Protein AF-A0A243WG04-F1 (afdb_monomer_lite)

Radius of gyration: 14.48 Å; chains: 1; bounding box: 40×23×37 Å

Structure (mmCIF, N/CA/C/O backbone):
data_AF-A0A243WG04-F1
#
_entry.id   AF-A0A243WG04-F1
#
loop_
_atom_site.group_PDB
_atom_site.id
_atom_site.type_symbol
_atom_site.label_atom_id
_atom_site.label_alt_id
_atom_site.label_comp_id
_atom_site.label_asym_id
_atom_site.label_entity_id
_atom_site.label_seq_id
_atom_site.pdbx_PDB_ins_code
_atom_site.Cartn_x
_atom_site.Cartn_y
_atom_site.Cartn_z
_atom_site.occupancy
_atom_site.B_iso_or_equiv
_atom_site.auth_seq_id
_atom_site.auth_comp_id
_atom_site.auth_asym_id
_atom_site.auth_atom_id
_atom_site.pdbx_PDB_model_num
ATOM 1 N N . MET A 1 1 ? -20.553 -1.324 9.342 1.00 57.78 1 MET A N 1
ATOM 2 C CA . MET A 1 1 ? -19.642 -1.638 8.222 1.00 57.78 1 MET A CA 1
ATOM 3 C C . MET A 1 1 ? -18.223 -1.466 8.722 1.00 57.78 1 MET A C 1
ATOM 5 O O . MET A 1 1 ? -17.947 -0.438 9.335 1.00 57.78 1 MET A O 1
ATOM 9 N N . ALA A 1 2 ? -17.372 -2.476 8.549 1.00 73.12 2 ALA A N 1
ATOM 10 C CA . ALA A 1 2 ? -15.955 -2.339 8.860 1.00 73.12 2 ALA A CA 1
ATOM 11 C C . ALA A 1 2 ? -15.312 -1.375 7.843 1.00 73.12 2 ALA A C 1
ATOM 13 O O . ALA A 1 2 ? -15.672 -1.426 6.664 1.00 73.12 2 ALA A O 1
ATOM 14 N N . PRO A 1 3 ? -14.440 -0.450 8.277 1.00 87.75 3 PRO A N 1
ATOM 15 C CA . PRO A 1 3 ? -13.674 0.372 7.351 1.00 87.75 3 PRO A CA 1
ATOM 16 C C . PRO A 1 3 ? -12.708 -0.495 6.533 1.00 87.75 3 PRO A C 1
ATOM 18 O O . PRO A 1 3 ? -12.213 -1.520 7.008 1.00 87.75 3 PRO A O 1
ATOM 21 N N . GLY A 1 4 ? -12.445 -0.087 5.296 1.00 89.06 4 GLY A N 1
ATOM 22 C CA . GLY A 1 4 ? -11.631 -0.875 4.376 1.00 89.06 4 GLY A CA 1
ATOM 23 C C . GLY A 1 4 ? -11.007 -0.057 3.263 1.00 89.06 4 GLY A C 1
ATOM 24 O O . GLY A 1 4 ? -11.294 1.129 3.103 1.00 89.06 4 GLY A O 1
ATOM 25 N N . VAL A 1 5 ? -10.144 -0.709 2.493 1.00 90.69 5 VAL A N 1
ATOM 26 C CA . VAL A 1 5 ? -9.512 -0.157 1.297 1.00 90.69 5 VAL A CA 1
ATOM 27 C C . VAL A 1 5 ? -9.702 -1.142 0.159 1.00 90.69 5 VAL A C 1
ATOM 29 O O . VAL A 1 5 ? -9.440 -2.337 0.313 1.00 90.69 5 VAL A O 1
ATOM 32 N N . VAL A 1 6 ? -10.145 -0.628 -0.982 1.00 92.50 6 VAL A N 1
ATOM 33 C CA . VAL A 1 6 ? -10.260 -1.384 -2.226 1.00 92.50 6 VAL A CA 1
ATOM 34 C C . VAL A 1 6 ? -9.583 -0.633 -3.362 1.00 92.50 6 VAL A C 1
ATOM 36 O O . VAL A 1 6 ? -9.566 0.596 -3.378 1.00 92.50 6 VAL A O 1
ATOM 39 N N . GLY A 1 7 ? -9.036 -1.357 -4.328 1.00 90.75 7 GLY A N 1
ATOM 40 C CA . GLY A 1 7 ? -8.459 -0.737 -5.514 1.00 90.75 7 GLY A CA 1
ATOM 41 C C . GLY A 1 7 ? -7.503 -1.647 -6.256 1.00 90.75 7 GLY A C 1
ATOM 42 O O . GLY A 1 7 ? -7.400 -2.843 -5.974 1.00 90.75 7 GLY A O 1
ATOM 43 N N . LEU A 1 8 ? -6.800 -1.061 -7.217 1.00 91.69 8 LEU A N 1
ATOM 44 C CA . LEU A 1 8 ? -5.796 -1.748 -8.010 1.00 91.69 8 LEU A CA 1
ATOM 45 C C . LEU A 1 8 ? -4.397 -1.282 -7.636 1.00 91.69 8 LEU A C 1
ATOM 47 O O . LEU A 1 8 ? -4.049 -0.106 -7.741 1.00 91.69 8 LEU A O 1
ATOM 51 N N . VAL A 1 9 ? -3.562 -2.241 -7.262 1.00 91.06 9 VAL A N 1
ATOM 52 C CA . VAL A 1 9 ? -2.140 -2.050 -7.029 1.00 91.06 9 VAL A CA 1
ATOM 53 C C . VAL A 1 9 ? -1.380 -2.512 -8.251 1.00 91.06 9 VAL A C 1
ATOM 55 O O . VAL A 1 9 ? -1.445 -3.669 -8.671 1.00 91.06 9 VAL A O 1
ATOM 58 N N . ARG A 1 10 ? -0.623 -1.587 -8.824 1.00 90.56 10 ARG A N 1
ATOM 59 C CA . ARG A 1 10 ? 0.265 -1.860 -9.941 1.00 90.56 10 ARG A CA 1
ATOM 60 C C . ARG A 1 10 ? 1.700 -1.623 -9.526 1.00 90.56 10 ARG A C 1
ATOM 62 O O . ARG A 1 10 ? 2.011 -0.688 -8.790 1.00 90.56 10 ARG A O 1
ATOM 69 N N . TYR A 1 11 ? 2.574 -2.468 -10.031 1.00 87.69 11 TYR A N 1
ATOM 70 C CA . TYR A 1 11 ? 3.989 -2.425 -9.750 1.00 87.69 11 TYR A CA 1
ATOM 71 C C . TYR A 1 11 ? 4.760 -2.521 -11.057 1.00 87.69 11 TYR A C 1
ATOM 73 O O . TYR A 1 11 ? 4.494 -3.377 -11.900 1.00 87.69 11 TYR A O 1
ATOM 81 N N . GLY A 1 12 ? 5.712 -1.617 -11.218 1.00 85.00 12 GLY A N 1
ATOM 82 C CA . GLY A 1 12 ? 6.696 -1.663 -12.281 1.00 85.00 12 GLY A CA 1
ATOM 83 C C . GLY A 1 12 ? 8.096 -1.624 -11.692 1.00 85.00 12 GLY A C 1
ATOM 84 O O . GLY A 1 12 ? 8.317 -1.144 -10.578 1.00 85.00 12 GLY A O 1
ATOM 85 N N . GLN A 1 13 ? 9.053 -2.142 -12.444 1.00 83.50 13 GLN A N 1
ATOM 86 C CA . GLN A 1 13 ? 10.463 -2.037 -12.107 1.00 83.50 13 GLN A CA 1
ATOM 87 C C . GLN A 1 13 ? 11.267 -1.792 -13.374 1.00 83.50 13 GLN A C 1
ATOM 89 O O . GLN A 1 13 ? 10.921 -2.308 -14.436 1.00 83.50 13 GLN A O 1
ATOM 94 N N . GLY A 1 14 ? 12.337 -1.020 -13.259 1.00 76.50 14 GLY A N 1
ATOM 95 C CA . GLY A 1 14 ? 13.208 -0.723 -14.386 1.00 76.50 14 GLY A CA 1
ATOM 96 C C . GLY A 1 14 ? 14.319 0.239 -14.011 1.00 76.50 14 GLY A C 1
ATOM 97 O O . GLY A 1 14 ? 14.447 0.648 -12.852 1.00 76.50 14 GLY A O 1
ATOM 98 N N . ASP A 1 15 ? 15.126 0.590 -15.002 1.00 72.81 15 ASP A N 1
ATOM 99 C CA . ASP A 1 15 ? 16.226 1.523 -14.816 1.00 72.81 15 ASP A CA 1
ATOM 100 C C . ASP A 1 15 ? 15.674 2.919 -14.533 1.00 72.81 15 ASP A C 1
ATOM 102 O O . ASP A 1 15 ? 14.658 3.339 -15.086 1.00 72.81 15 ASP A O 1
ATOM 106 N N . CYS A 1 16 ? 16.310 3.642 -13.620 1.00 71.75 16 CYS A N 1
ATOM 107 C CA . CYS A 1 16 ? 15.971 5.041 -13.380 1.00 71.75 16 CYS A CA 1
ATOM 108 C C . CYS A 1 16 ? 16.969 5.992 -14.054 1.00 71.75 16 CYS A C 1
ATOM 110 O O . CYS A 1 16 ? 16.762 7.206 -14.017 1.00 71.75 16 CYS A O 1
ATOM 112 N N . MET A 1 17 ? 17.990 5.441 -14.727 1.00 68.12 17 MET A N 1
ATOM 113 C CA . MET A 1 17 ? 18.972 6.177 -15.520 1.00 68.12 17 MET A CA 1
ATOM 114 C C . MET A 1 17 ? 19.186 5.571 -16.921 1.00 68.12 17 MET A C 1
ATOM 116 O O . MET A 1 17 ? 19.292 4.350 -17.032 1.00 68.12 17 MET A O 1
ATOM 120 N N . PRO A 1 18 ? 19.313 6.408 -17.978 1.00 61.88 18 PRO A N 1
ATOM 121 C CA . PRO A 1 18 ? 19.040 7.852 -17.983 1.00 61.88 18 PRO A CA 1
ATOM 122 C C . PRO A 1 18 ? 17.559 8.119 -17.676 1.00 61.88 18 PRO A C 1
ATOM 124 O O . PRO A 1 18 ? 16.759 7.194 -17.737 1.00 61.88 18 PRO A O 1
ATOM 127 N N . LEU A 1 19 ? 17.216 9.355 -17.292 1.00 60.16 19 LEU A N 1
ATOM 128 C CA . LEU A 1 19 ? 15.899 9.753 -16.771 1.00 60.16 19 LEU A CA 1
ATOM 129 C C . LEU A 1 19 ? 14.760 9.179 -17.637 1.00 60.16 19 LEU A C 1
ATOM 131 O O . LEU A 1 19 ? 14.415 9.734 -18.681 1.00 60.16 19 LEU A O 1
ATOM 135 N N . ILE A 1 20 ? 14.223 8.020 -17.241 1.00 56.47 20 ILE A N 1
ATOM 136 C CA . ILE A 1 20 ? 13.220 7.323 -18.042 1.00 56.47 20 ILE A CA 1
ATOM 137 C C . ILE A 1 20 ? 11.946 8.157 -18.003 1.00 56.47 20 ILE A C 1
ATOM 139 O O . ILE A 1 20 ? 11.442 8.493 -16.929 1.00 56.47 20 ILE A O 1
ATOM 143 N N . ASN A 1 21 ? 11.426 8.469 -19.191 1.00 60.91 21 ASN A N 1
ATOM 144 C CA . ASN A 1 21 ? 10.138 9.122 -19.365 1.00 60.91 21 ASN A CA 1
ATOM 145 C C . ASN A 1 21 ? 9.065 8.304 -18.628 1.00 60.91 21 ASN A C 1
ATOM 147 O O . ASN A 1 21 ? 8.869 7.124 -18.922 1.00 60.91 21 ASN A O 1
ATOM 151 N N . GLU A 1 22 ? 8.368 8.914 -17.668 1.00 62.28 22 GLU A N 1
ATOM 152 C CA . GLU A 1 22 ? 7.364 8.232 -16.839 1.00 62.28 22 GLU A CA 1
ATOM 153 C C . GLU A 1 22 ? 6.249 7.589 -17.674 1.00 62.28 22 GLU A C 1
ATOM 155 O O . GLU A 1 22 ? 5.639 6.610 -17.247 1.00 62.28 22 GLU A O 1
ATOM 160 N N . GLN A 1 23 ? 6.036 8.098 -18.890 1.00 63.19 23 GLN A N 1
ATOM 161 C CA . GLN A 1 23 ? 5.087 7.576 -19.872 1.00 63.19 23 GLN A CA 1
ATOM 162 C C . GLN A 1 23 ? 5.500 6.220 -20.467 1.00 63.19 23 GLN A C 1
ATOM 164 O O . GLN A 1 23 ? 4.645 5.488 -20.954 1.00 63.19 23 GLN A O 1
ATOM 169 N N . GLY A 1 24 ? 6.788 5.868 -20.419 1.00 66.19 24 GLY A N 1
ATOM 170 C CA . GLY A 1 24 ? 7.312 4.576 -20.874 1.00 66.19 24 GLY A CA 1
ATOM 171 C C . GLY A 1 24 ? 7.325 3.493 -19.792 1.00 66.19 24 GLY A C 1
ATOM 172 O O . GLY A 1 24 ? 7.701 2.355 -20.067 1.00 66.19 24 GLY A O 1
ATOM 173 N N . ARG A 1 25 ? 6.939 3.826 -18.552 1.00 77.81 25 ARG A N 1
ATOM 174 C CA . ARG A 1 25 ? 6.924 2.872 -17.439 1.00 77.81 25 ARG A CA 1
ATOM 175 C C . ARG A 1 25 ? 5.808 1.849 -17.640 1.00 77.81 25 ARG A C 1
ATOM 177 O O . ARG A 1 25 ? 4.625 2.185 -17.615 1.00 77.81 25 ARG A O 1
ATOM 184 N N . VAL A 1 26 ? 6.192 0.585 -17.801 1.00 81.44 26 VAL A N 1
ATOM 185 C CA . VAL A 1 26 ? 5.251 -0.536 -17.873 1.00 81.44 26 VAL A CA 1
ATOM 186 C C . VAL A 1 26 ? 4.937 -1.000 -16.457 1.00 81.44 26 VAL A C 1
ATOM 188 O O . VAL A 1 26 ? 5.817 -1.456 -15.730 1.00 81.44 26 VAL A O 1
ATOM 191 N N . TYR A 1 27 ? 3.672 -0.875 -16.067 1.00 86.44 27 TYR A N 1
ATOM 192 C CA . TYR A 1 27 ? 3.193 -1.359 -14.780 1.00 86.44 27 TYR A CA 1
ATOM 193 C C . TYR A 1 27 ? 2.391 -2.636 -14.980 1.00 86.44 27 TYR A C 1
ATOM 195 O O . TYR A 1 27 ? 1.446 -2.659 -15.769 1.00 86.44 27 TYR A O 1
ATOM 203 N N . SER A 1 28 ? 2.725 -3.657 -14.206 1.00 88.12 28 SER A N 1
ATOM 204 C CA . SER A 1 28 ? 1.981 -4.910 -14.153 1.00 88.12 28 SER A CA 1
ATOM 205 C C . SER A 1 28 ? 1.143 -4.972 -12.873 1.00 88.12 28 SER A C 1
ATOM 207 O O . SER A 1 28 ? 1.435 -4.250 -11.912 1.00 88.12 28 SER A O 1
ATOM 209 N N . PRO A 1 29 ? 0.090 -5.802 -12.824 1.00 90.12 29 PRO A N 1
ATOM 210 C CA . PRO A 1 29 ? -0.651 -6.034 -11.591 1.00 90.12 29 PRO A CA 1
ATOM 211 C C . PRO A 1 29 ? 0.286 -6.575 -10.504 1.00 90.12 29 PRO A C 1
ATOM 213 O O . PRO A 1 29 ? 1.043 -7.519 -10.740 1.00 90.12 29 PRO A O 1
ATOM 216 N N . TYR A 1 30 ? 0.286 -5.949 -9.328 1.00 89.31 30 TYR A N 1
ATOM 217 C CA . TYR A 1 30 ? 1.197 -6.329 -8.251 1.00 89.31 30 TYR A CA 1
ATOM 218 C C . TYR A 1 30 ? 0.757 -7.636 -7.592 1.00 89.31 30 TYR A C 1
ATOM 220 O O . TYR A 1 30 ? -0.396 -7.782 -7.199 1.00 89.31 30 TYR A O 1
ATOM 228 N N . THR A 1 31 ? 1.687 -8.572 -7.430 1.00 90.12 31 THR A N 1
ATOM 229 C CA . THR A 1 31 ? 1.463 -9.804 -6.668 1.00 90.12 31 THR A CA 1
ATOM 230 C C . THR A 1 31 ? 2.523 -9.892 -5.579 1.00 90.12 31 THR A C 1
ATOM 232 O O . THR A 1 31 ? 3.716 -9.881 -5.885 1.00 90.12 31 THR A O 1
ATOM 235 N N . GLY A 1 32 ? 2.100 -9.926 -4.317 1.00 89.44 32 GLY A N 1
ATOM 236 C CA . GLY A 1 32 ? 2.989 -9.901 -3.153 1.00 89.44 32 GLY A CA 1
ATOM 237 C C . GLY A 1 32 ? 2.352 -9.257 -1.923 1.00 89.44 32 GLY A C 1
ATOM 238 O O . GLY A 1 32 ? 1.179 -8.891 -1.940 1.00 89.44 32 GLY A O 1
ATOM 239 N N . GLU A 1 33 ? 3.133 -9.098 -0.853 1.00 89.81 33 GLU A N 1
ATOM 240 C CA . GLU A 1 33 ? 2.644 -8.491 0.390 1.00 89.81 33 GLU A CA 1
ATOM 241 C C . GLU A 1 33 ? 2.701 -6.962 0.330 1.00 89.81 33 GLU A C 1
ATOM 243 O O . GLU A 1 33 ? 3.738 -6.365 0.004 1.00 89.81 33 GLU A O 1
ATOM 248 N N . LEU A 1 34 ? 1.586 -6.340 0.698 1.00 89.75 34 LEU A N 1
ATOM 249 C CA . LEU A 1 34 ? 1.423 -4.902 0.835 1.00 89.75 34 LEU A CA 1
ATOM 250 C C . LEU A 1 34 ? 1.254 -4.546 2.310 1.00 89.75 34 LEU A C 1
ATOM 252 O O . LEU A 1 34 ? 0.351 -5.042 2.980 1.00 89.75 34 LEU A O 1
ATOM 256 N N . TYR A 1 35 ? 2.109 -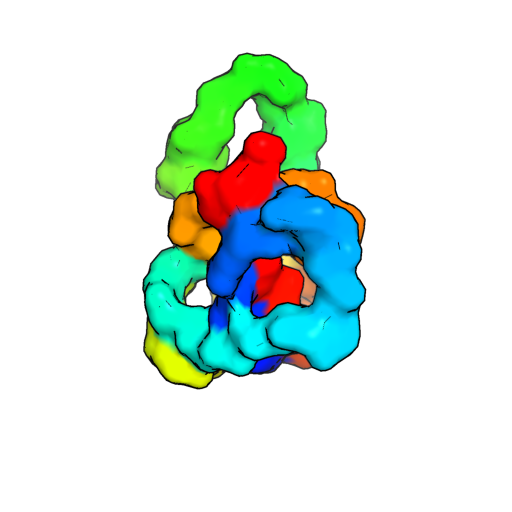3.660 2.804 1.00 90.31 35 TYR A N 1
ATOM 257 C CA . TYR A 1 35 ? 2.139 -3.230 4.195 1.00 90.31 35 TYR A CA 1
ATOM 258 C C . TYR A 1 35 ? 1.436 -1.885 4.364 1.00 90.31 35 TYR A C 1
ATOM 260 O O . TYR A 1 35 ? 1.718 -0.934 3.639 1.00 90.31 35 TYR A O 1
ATOM 268 N N . PHE A 1 36 ? 0.574 -1.791 5.370 1.00 90.44 36 PHE A N 1
ATOM 269 C CA . PHE A 1 36 ? -0.134 -0.591 5.803 1.00 90.44 36 PHE A CA 1
ATOM 270 C C . PHE A 1 36 ? 0.444 -0.142 7.141 1.00 90.44 36 PHE A C 1
ATOM 272 O O . PHE A 1 36 ? 0.023 -0.564 8.221 1.00 90.44 36 PHE A O 1
ATOM 279 N N . ILE A 1 37 ? 1.446 0.725 7.069 1.00 88.88 37 ILE A N 1
ATOM 280 C CA . ILE A 1 37 ? 2.167 1.220 8.240 1.00 88.88 37 ILE A CA 1
ATOM 281 C C . ILE A 1 37 ? 1.468 2.479 8.733 1.00 88.88 37 ILE A C 1
ATOM 283 O O . ILE A 1 37 ? 1.242 3.405 7.962 1.00 88.88 37 ILE A O 1
ATOM 287 N N . ARG A 1 38 ? 1.124 2.557 10.021 1.00 89.06 38 ARG A N 1
ATOM 288 C CA . ARG A 1 38 ? 0.507 3.773 10.572 1.00 89.06 38 ARG A CA 1
ATOM 289 C C . ARG A 1 38 ? 1.459 4.954 10.415 1.00 89.06 38 ARG A C 1
ATOM 291 O O . ARG A 1 38 ? 2.580 4.898 10.917 1.00 89.06 38 ARG A O 1
ATOM 298 N N . LYS A 1 39 ? 0.991 6.047 9.803 1.00 87.38 39 LYS A N 1
ATOM 299 C CA . LYS A 1 39 ? 1.805 7.256 9.607 1.00 87.38 39 LYS A CA 1
ATOM 300 C C . LYS A 1 39 ? 2.343 7.787 10.936 1.00 87.38 39 LYS A C 1
ATOM 302 O O . LYS A 1 39 ? 3.522 8.075 11.034 1.00 87.38 39 LYS A O 1
ATOM 307 N N . ALA A 1 40 ? 1.510 7.812 11.977 1.00 86.31 40 ALA A N 1
ATOM 308 C CA . ALA A 1 40 ? 1.933 8.226 13.315 1.00 86.31 40 ALA A CA 1
ATOM 309 C C . ALA A 1 40 ? 3.087 7.370 13.872 1.00 86.31 40 ALA A C 1
ATOM 311 O O . ALA A 1 40 ? 3.999 7.911 14.483 1.00 86.31 40 ALA A O 1
ATOM 312 N N . ALA A 1 41 ? 3.071 6.054 13.632 1.00 84.19 41 ALA A N 1
ATOM 313 C CA . ALA A 1 41 ? 4.140 5.162 14.080 1.00 84.19 41 ALA A CA 1
ATOM 314 C C . ALA A 1 41 ? 5.421 5.356 13.255 1.00 84.19 41 ALA A C 1
ATOM 316 O O . ALA A 1 41 ? 6.516 5.305 13.804 1.00 84.19 41 ALA A O 1
ATOM 317 N N . LEU A 1 42 ? 5.284 5.624 11.951 1.00 81.19 42 LEU A N 1
ATOM 318 C CA . LEU A 1 42 ? 6.406 5.944 11.069 1.00 81.19 42 LEU A CA 1
ATOM 319 C C . LEU A 1 42 ? 7.054 7.289 11.436 1.00 81.19 42 LEU A C 1
ATOM 321 O O . LEU A 1 42 ? 8.272 7.362 11.558 1.00 81.19 42 LEU A O 1
ATOM 325 N N . ASP A 1 43 ? 6.243 8.321 11.681 1.00 80.81 43 ASP A N 1
ATOM 326 C CA . ASP A 1 43 ? 6.695 9.648 12.117 1.00 80.81 43 ASP A CA 1
ATOM 327 C C . ASP A 1 43 ? 7.402 9.574 13.485 1.00 80.81 43 ASP A C 1
ATOM 329 O O . ASP A 1 43 ? 8.380 10.281 13.721 1.00 80.81 43 ASP A O 1
ATOM 333 N N . GLN A 1 44 ? 6.937 8.693 14.379 1.00 80.25 44 GLN A N 1
ATOM 334 C CA . GLN A 1 44 ? 7.562 8.438 15.683 1.00 80.25 44 GLN A CA 1
ATOM 335 C C . GLN A 1 44 ? 8.847 7.609 15.593 1.00 80.25 44 GLN A C 1
ATOM 337 O O . GLN A 1 44 ? 9.655 7.649 16.520 1.00 80.25 44 GLN A O 1
ATOM 342 N N . LEU A 1 45 ? 9.047 6.859 14.507 1.00 72.69 45 LEU A N 1
ATOM 343 C CA . LEU A 1 45 ? 10.207 5.989 14.360 1.00 72.69 45 LEU A CA 1
ATOM 344 C C . LEU A 1 45 ? 11.508 6.777 14.210 1.00 72.69 45 LEU A C 1
ATOM 346 O O . LEU A 1 45 ? 12.536 6.346 14.726 1.00 72.69 45 LEU A O 1
ATOM 350 N N . GLY A 1 46 ? 11.489 7.902 13.487 1.00 67.12 46 GLY A N 1
ATOM 351 C CA . GLY A 1 46 ? 12.699 8.658 13.153 1.00 67.12 46 GLY A CA 1
ATOM 352 C C . GLY A 1 46 ? 13.747 7.778 12.452 1.00 67.12 46 GLY A C 1
ATOM 353 O O . GLY A 1 46 ? 13.571 7.403 11.297 1.00 67.12 46 GLY A O 1
ATOM 354 N N . THR A 1 47 ? 14.830 7.433 13.158 1.00 58.09 47 THR A N 1
ATOM 355 C CA . THR A 1 47 ? 15.918 6.531 12.715 1.00 58.09 47 THR A CA 1
ATOM 356 C C . THR A 1 47 ? 15.771 5.079 13.195 1.00 58.09 47 THR A C 1
ATOM 358 O O . THR A 1 47 ? 16.701 4.284 13.066 1.00 58.09 47 THR A O 1
ATOM 361 N N . GLY A 1 48 ? 14.636 4.728 13.798 1.00 63.19 48 GLY A N 1
ATOM 362 C CA . GLY A 1 48 ? 14.389 3.411 14.376 1.00 63.19 48 GLY A CA 1
ATOM 363 C C . GLY A 1 48 ? 14.267 2.280 13.349 1.00 63.19 48 GLY A C 1
ATOM 364 O O . GLY A 1 48 ? 14.334 2.466 12.134 1.00 63.19 48 GLY A O 1
ATOM 365 N N . ASN A 1 49 ? 14.091 1.062 13.862 1.00 72.44 49 ASN A N 1
ATOM 366 C CA . ASN A 1 49 ? 14.109 -0.150 13.052 1.00 72.44 49 ASN A CA 1
ATOM 367 C C . ASN A 1 49 ? 12.793 -0.327 12.277 1.00 72.44 49 ASN A C 1
ATOM 369 O O . ASN A 1 49 ? 11.799 -0.820 12.815 1.00 72.44 49 ASN A O 1
ATOM 373 N N . PHE A 1 50 ? 12.791 0.056 10.998 1.00 73.75 50 PHE A N 1
ATOM 374 C CA . PHE A 1 50 ? 11.615 -0.080 10.135 1.00 73.75 50 PHE A CA 1
ATOM 375 C C . PHE A 1 50 ? 11.106 -1.524 10.066 1.00 73.75 50 PHE A C 1
ATOM 377 O O . PHE A 1 50 ? 9.900 -1.734 9.966 1.00 73.75 50 PHE A O 1
ATOM 384 N N . GLU A 1 51 ? 11.977 -2.532 10.164 1.00 75.56 51 GLU A N 1
ATOM 385 C CA . GLU A 1 51 ? 11.536 -3.927 10.103 1.00 75.56 51 GLU A CA 1
ATOM 386 C C . GLU A 1 51 ? 10.589 -4.293 11.249 1.00 75.56 51 GLU A C 1
ATOM 388 O O . GLU A 1 51 ? 9.632 -5.033 11.034 1.00 75.56 51 GLU A O 1
ATOM 393 N N . GLN A 1 52 ? 10.785 -3.720 12.441 1.00 77.88 52 GLN A N 1
ATOM 394 C CA . GLN A 1 52 ? 9.866 -3.919 13.564 1.00 77.88 52 GLN A CA 1
ATOM 395 C C . GLN A 1 52 ? 8.514 -3.247 13.320 1.00 77.88 52 GLN A C 1
ATOM 397 O O . GLN A 1 52 ? 7.475 -3.848 13.599 1.00 77.88 52 GLN A O 1
ATOM 402 N N . LEU A 1 53 ? 8.499 -2.035 12.751 1.00 80.25 53 LEU A N 1
ATOM 403 C CA . LEU A 1 53 ? 7.239 -1.413 12.334 1.00 80.25 53 LEU A CA 1
ATOM 404 C C . LEU A 1 53 ? 6.527 -2.250 11.285 1.00 80.25 53 LEU A C 1
ATOM 406 O O . LEU A 1 53 ? 5.319 -2.415 11.363 1.00 80.25 53 LEU A O 1
ATOM 410 N N . ARG A 1 54 ? 7.272 -2.791 10.322 1.00 78.38 54 ARG A N 1
ATOM 411 C CA . ARG A 1 54 ? 6.721 -3.642 9.271 1.00 78.38 54 ARG A CA 1
ATOM 412 C C . ARG A 1 54 ? 6.168 -4.959 9.824 1.00 78.38 54 ARG A C 1
ATOM 414 O O . ARG A 1 54 ? 5.166 -5.455 9.330 1.00 78.38 54 ARG A O 1
ATOM 421 N N . ALA A 1 55 ? 6.809 -5.530 10.842 1.00 78.62 55 ALA A N 1
ATOM 422 C CA . ALA A 1 55 ? 6.349 -6.755 11.495 1.00 78.62 55 ALA A CA 1
ATOM 423 C C . ALA A 1 55 ? 5.093 -6.533 12.356 1.00 78.62 55 ALA A C 1
ATOM 425 O O . ALA A 1 55 ? 4.286 -7.442 12.523 1.00 78.62 55 ALA A O 1
ATOM 426 N N . THR A 1 56 ? 4.934 -5.328 12.905 1.00 82.38 56 THR A N 1
ATOM 427 C CA . THR A 1 56 ? 3.784 -4.937 13.738 1.00 82.38 56 THR A CA 1
ATOM 428 C C . THR A 1 56 ? 2.680 -4.229 12.951 1.00 82.38 56 THR A C 1
ATOM 430 O O . THR A 1 56 ? 1.615 -3.943 13.503 1.00 82.38 56 THR A O 1
ATOM 433 N N . SER A 1 57 ? 2.910 -3.941 11.668 1.00 85.94 57 SER A N 1
ATOM 434 C CA . SER A 1 57 ? 1.935 -3.311 10.791 1.00 85.94 57 SER A CA 1
ATOM 435 C C . SER A 1 57 ? 0.985 -4.325 10.164 1.00 85.94 57 SER A C 1
ATOM 437 O O . SER A 1 57 ? 1.238 -5.531 10.086 1.00 85.94 57 SER A O 1
ATOM 439 N N . LEU A 1 58 ? -0.141 -3.797 9.689 1.00 89.88 58 LEU A N 1
ATOM 440 C CA . LEU A 1 58 ? -1.088 -4.567 8.902 1.00 89.88 58 LEU A CA 1
ATOM 441 C C . LEU A 1 58 ? -0.447 -4.891 7.555 1.00 89.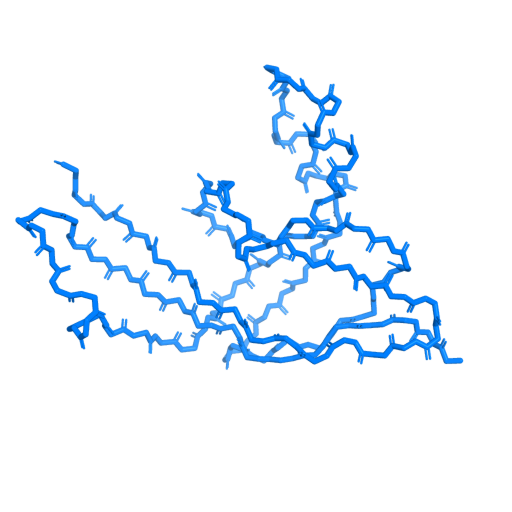88 58 LEU A C 1
ATOM 443 O O . LEU A 1 58 ? 0.142 -4.014 6.924 1.00 89.88 58 LEU A O 1
ATOM 447 N N . HIS A 1 59 ? -0.567 -6.133 7.115 1.00 89.94 59 HIS A N 1
ATOM 448 C CA . HIS A 1 59 ? -0.093 -6.565 5.812 1.00 89.94 59 HIS A CA 1
ATOM 449 C C . HIS A 1 59 ? -1.116 -7.480 5.167 1.00 89.94 59 HIS A C 1
ATOM 451 O O . HIS A 1 59 ? -1.829 -8.212 5.853 1.00 89.94 59 HIS A O 1
ATOM 457 N N . TYR A 1 60 ? -1.200 -7.392 3.847 1.00 90.38 60 TYR A N 1
ATOM 458 C CA . TYR A 1 60 ? -2.128 -8.178 3.056 1.00 90.38 60 TYR A CA 1
ATOM 459 C C . TYR A 1 60 ? -1.409 -8.709 1.830 1.00 90.38 60 TYR A C 1
ATOM 461 O O . TYR A 1 60 ? -0.700 -7.966 1.145 1.00 90.38 60 TYR A O 1
ATOM 469 N N . SER A 1 61 ? -1.654 -9.979 1.536 1.00 89.69 61 SER A N 1
ATOM 470 C CA . SER A 1 61 ? -1.203 -10.605 0.306 1.00 89.69 61 SER A CA 1
ATOM 471 C C . SER A 1 61 ? -2.131 -10.199 -0.827 1.00 89.69 61 SER A C 1
ATOM 473 O O . SER A 1 61 ? -3.342 -10.415 -0.750 1.00 89.69 61 SER A O 1
ATOM 475 N N . LEU A 1 62 ? -1.578 -9.597 -1.874 1.00 89.38 62 LEU A N 1
ATOM 476 C CA . LEU A 1 62 ? -2.309 -9.289 -3.094 1.00 89.38 62 LEU A CA 1
ATOM 477 C C . LEU A 1 62 ? -1.953 -10.304 -4.169 1.00 89.38 62 LEU A C 1
ATOM 479 O O . LEU A 1 62 ? -0.788 -10.666 -4.352 1.00 89.38 62 LEU A O 1
ATOM 483 N N . GLN A 1 63 ? -2.970 -10.691 -4.930 1.00 88.06 63 GLN A N 1
ATOM 484 C CA . GLN A 1 63 ? -2.831 -11.455 -6.160 1.00 88.06 63 GLN A CA 1
ATOM 485 C C . GLN A 1 63 ? -3.447 -10.648 -7.298 1.00 88.06 63 GLN A C 1
ATOM 487 O O . GLN A 1 63 ? -4.517 -10.059 -7.140 1.00 88.06 63 GLN A O 1
ATOM 492 N N . GLU A 1 64 ? -2.732 -10.569 -8.420 1.00 89.19 64 GLU A N 1
ATOM 493 C CA . GLU A 1 64 ? -3.182 -9.858 -9.626 1.00 89.19 64 GLU A CA 1
ATOM 494 C C . GLU A 1 64 ? -3.541 -8.378 -9.389 1.00 89.19 64 GLU A C 1
ATOM 496 O O . GLU A 1 64 ? -4.374 -7.790 -10.071 1.00 89.19 64 GLU A O 1
ATOM 501 N N . GLY A 1 65 ? -2.886 -7.733 -8.421 1.00 87.50 65 GLY A N 1
ATOM 502 C CA . GLY A 1 65 ? -3.058 -6.316 -8.115 1.00 87.50 65 GLY A CA 1
ATOM 503 C C . GLY A 1 65 ? -4.378 -5.966 -7.438 1.00 87.50 65 GLY A C 1
ATOM 504 O O . GLY A 1 65 ? -4.618 -4.789 -7.193 1.00 87.50 65 GLY A O 1
ATOM 505 N N . HIS A 1 66 ? -5.238 -6.931 -7.122 1.00 90.56 66 HIS A N 1
ATOM 506 C CA . HIS A 1 66 ? -6.522 -6.650 -6.492 1.00 90.56 66 HIS A CA 1
ATOM 507 C C . HIS A 1 66 ? -6.336 -6.427 -4.990 1.00 90.56 66 HIS A C 1
ATOM 509 O O . HIS A 1 66 ? -5.987 -7.343 -4.247 1.00 90.56 66 HIS A O 1
ATOM 515 N N . LEU A 1 67 ? -6.580 -5.196 -4.541 1.00 90.44 67 LEU A N 1
ATOM 516 C CA . LEU A 1 67 ? -6.622 -4.845 -3.130 1.00 90.44 67 LEU A CA 1
ATOM 517 C C . LEU A 1 67 ? -8.071 -4.859 -2.657 1.00 90.44 67 LEU A C 1
ATOM 519 O O . LEU A 1 67 ? -8.903 -4.116 -3.173 1.00 90.44 67 LEU A O 1
ATOM 523 N N . ALA A 1 68 ? -8.349 -5.677 -1.650 1.00 90.25 68 ALA A N 1
ATOM 524 C CA . ALA A 1 68 ? -9.571 -5.622 -0.865 1.00 90.25 68 ALA A CA 1
ATOM 525 C C . ALA A 1 68 ? -9.222 -6.029 0.566 1.00 90.25 68 ALA A C 1
ATOM 527 O O . ALA A 1 68 ? -9.016 -7.205 0.856 1.00 90.25 68 ALA A O 1
ATOM 528 N N . ALA A 1 69 ? -9.090 -5.040 1.444 1.00 88.88 69 ALA A N 1
ATOM 529 C CA . ALA A 1 69 ? -8.623 -5.247 2.806 1.00 88.88 69 ALA A CA 1
ATOM 530 C C . ALA A 1 69 ? -9.478 -4.462 3.800 1.00 88.88 69 ALA A C 1
ATOM 532 O O . ALA A 1 69 ? -9.781 -3.287 3.585 1.00 88.88 69 ALA A O 1
ATOM 533 N N . GLU A 1 70 ? -9.832 -5.093 4.916 1.00 90.69 70 GLU A N 1
ATOM 534 C CA . GLU A 1 70 ? -10.416 -4.393 6.058 1.00 90.69 70 GLU A CA 1
ATOM 535 C C . GLU A 1 70 ? -9.300 -3.704 6.836 1.00 90.69 70 GLU A C 1
ATOM 537 O O . GLU A 1 70 ? -8.455 -4.361 7.441 1.00 90.69 70 GLU A O 1
ATOM 542 N N . VAL A 1 71 ? -9.290 -2.374 6.806 1.00 90.38 71 VAL A N 1
ATOM 543 C CA . VAL A 1 71 ? -8.257 -1.544 7.424 1.00 90.38 71 VAL A CA 1
ATOM 544 C C . VAL A 1 71 ? -8.947 -0.637 8.440 1.00 90.38 71 VAL A C 1
ATOM 546 O O . VAL A 1 71 ? -9.824 0.140 8.059 1.00 90.38 71 VAL A O 1
ATOM 549 N N . PRO A 1 72 ? -8.577 -0.693 9.733 1.00 90.31 72 PRO A N 1
ATOM 550 C CA . PRO A 1 72 ? -9.149 0.173 10.756 1.00 90.31 72 PRO A CA 1
ATOM 551 C C . PRO A 1 72 ? -8.974 1.645 10.398 1.00 90.31 72 PRO A C 1
ATOM 553 O O . PRO A 1 72 ? -7.961 2.021 9.809 1.00 90.31 72 PRO A O 1
ATOM 556 N N . ALA A 1 73 ? -9.902 2.496 10.827 1.00 90.44 73 ALA A N 1
ATOM 557 C CA . ALA A 1 73 ? -9.795 3.928 10.582 1.00 90.44 73 ALA A CA 1
ATOM 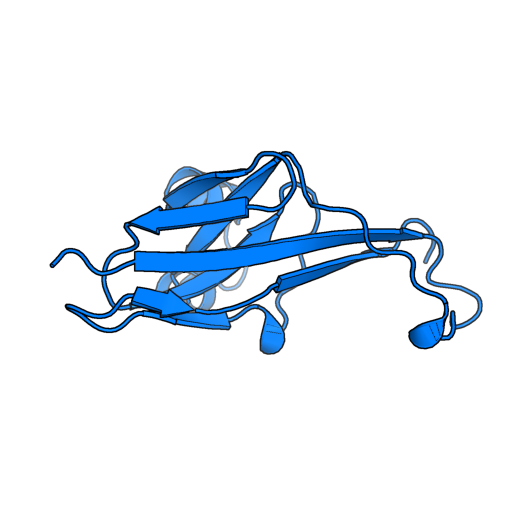558 C C . ALA A 1 73 ? -8.470 4.507 11.111 1.00 90.44 73 ALA A C 1
ATOM 560 O O . ALA A 1 73 ? -7.996 4.150 12.194 1.00 90.44 73 ALA A O 1
ATOM 561 N N . GLY A 1 74 ? -7.867 5.393 10.324 1.00 91.00 74 GLY A N 1
ATOM 562 C CA . GLY A 1 74 ? -6.557 5.973 10.589 1.00 91.00 74 GLY A CA 1
ATOM 563 C C . GLY A 1 74 ? -5.811 6.342 9.310 1.00 91.00 74 GLY A C 1
ATOM 564 O O . GLY A 1 74 ? -6.266 6.073 8.199 1.00 91.00 74 GLY A O 1
ATOM 565 N N . THR A 1 75 ? -4.643 6.957 9.476 1.00 91.81 75 THR A N 1
ATOM 566 C CA . THR A 1 75 ? -3.754 7.315 8.364 1.00 91.81 75 THR A CA 1
ATOM 567 C C . THR A 1 75 ? -2.621 6.302 8.253 1.00 91.81 75 THR A C 1
ATOM 569 O O . THR A 1 75 ? -1.892 6.059 9.222 1.00 91.81 75 THR A O 1
ATOM 572 N N . TYR A 1 76 ? -2.456 5.739 7.060 1.00 90.44 76 TYR A N 1
ATOM 573 C CA . TYR A 1 76 ? -1.490 4.687 6.767 1.00 90.44 76 TYR A CA 1
ATOM 574 C C . TYR A 1 76 ? -0.640 5.060 5.563 1.00 90.44 76 TYR A C 1
ATOM 576 O O . TYR A 1 76 ? -1.110 5.702 4.630 1.00 90.44 76 TYR A O 1
ATOM 584 N N . VAL A 1 77 ? 0.607 4.617 5.581 1.00 89.56 77 VAL A N 1
ATOM 585 C CA . VAL A 1 77 ? 1.509 4.630 4.440 1.00 89.56 77 VAL A CA 1
ATOM 586 C C . VAL A 1 77 ? 1.560 3.215 3.888 1.00 89.56 77 VAL A C 1
ATOM 588 O O . VAL A 1 77 ? 1.843 2.264 4.620 1.00 89.56 77 VAL A O 1
ATOM 591 N N . VAL A 1 78 ? 1.245 3.087 2.607 1.00 89.31 78 VAL A N 1
ATOM 592 C CA . VAL A 1 78 ? 1.127 1.817 1.899 1.00 89.31 78 VAL A CA 1
ATOM 593 C C . VAL A 1 78 ? 2.434 1.528 1.177 1.00 89.31 78 VAL A C 1
ATOM 595 O O . VAL A 1 78 ? 2.906 2.352 0.398 1.00 89.31 78 VAL A O 1
ATOM 598 N N . MET A 1 79 ? 3.043 0.373 1.433 1.00 87.62 79 MET A N 1
ATOM 599 C CA . MET A 1 79 ? 4.328 0.011 0.831 1.00 87.62 79 MET A CA 1
ATOM 600 C C . MET A 1 79 ? 4.366 -1.469 0.437 1.00 87.62 79 MET A C 1
ATOM 602 O O . MET A 1 79 ? 4.043 -2.320 1.266 1.00 87.62 79 MET A O 1
ATOM 606 N N . PRO A 1 80 ? 4.780 -1.816 -0.793 1.00 87.50 80 PRO A N 1
ATOM 607 C CA . PRO A 1 80 ? 4.955 -3.202 -1.202 1.00 87.50 80 PRO A CA 1
ATOM 608 C C . PRO A 1 80 ? 6.266 -3.779 -0.663 1.00 87.50 80 PRO A C 1
ATOM 610 O O . PRO A 1 80 ? 7.233 -3.065 -0.372 1.00 87.50 80 PRO A O 1
ATOM 613 N N . THR A 1 81 ? 6.336 -5.106 -0.600 1.00 77.56 81 THR A N 1
ATOM 614 C CA . THR A 1 81 ? 7.566 -5.816 -0.233 1.00 77.56 81 THR A CA 1
ATOM 615 C C . THR A 1 81 ? 8.674 -5.513 -1.240 1.00 77.56 81 THR A C 1
ATOM 617 O O . THR A 1 81 ? 8.600 -5.915 -2.398 1.00 77.56 81 THR A O 1
ATOM 620 N N . GLY A 1 82 ? 9.721 -4.810 -0.802 1.00 68.00 82 GLY A N 1
ATOM 621 C CA . GLY A 1 82 ? 10.915 -4.553 -1.613 1.00 68.00 82 GLY A CA 1
ATOM 622 C C . GLY A 1 82 ? 10.998 -3.171 -2.267 1.00 68.00 82 GLY A C 1
ATOM 623 O O . GLY A 1 82 ? 11.959 -2.934 -3.005 1.00 68.00 82 GLY A O 1
ATOM 624 N N . VAL A 1 83 ? 10.060 -2.260 -1.978 1.00 68.88 83 VAL A N 1
ATOM 625 C CA . VAL A 1 83 ? 10.193 -0.824 -2.282 1.00 68.88 83 VAL A CA 1
ATOM 626 C C . VAL A 1 83 ? 9.981 -0.025 -1.007 1.00 68.88 83 VAL A C 1
ATOM 628 O O . VAL A 1 83 ? 8.867 0.116 -0.515 1.00 68.88 83 VAL A O 1
ATOM 631 N N . TYR A 1 84 ? 11.076 0.524 -0.494 1.00 65.62 84 TYR A N 1
ATOM 632 C CA . TYR A 1 84 ? 11.070 1.419 0.654 1.00 65.62 84 TYR A CA 1
ATOM 633 C C . TYR A 1 84 ? 11.100 2.854 0.149 1.00 65.62 84 TYR A C 1
ATOM 635 O O . TYR A 1 84 ? 12.161 3.464 0.023 1.00 65.62 84 TYR A O 1
ATOM 643 N N . ARG A 1 85 ? 9.925 3.377 -0.203 1.00 68.06 85 ARG A N 1
ATOM 644 C CA . ARG A 1 85 ? 9.770 4.777 -0.595 1.00 68.06 85 ARG A CA 1
ATOM 645 C C . ARG A 1 85 ? 8.626 5.417 0.165 1.00 68.06 85 ARG A C 1
ATOM 647 O O . ARG A 1 85 ? 7.454 5.126 -0.071 1.00 68.06 85 ARG A O 1
ATOM 654 N N . TYR A 1 86 ? 8.999 6.315 1.069 1.00 68.06 86 TYR A N 1
ATOM 655 C CA . TYR A 1 86 ? 8.064 7.251 1.663 1.00 68.06 86 TYR A CA 1
ATOM 656 C C . TYR A 1 86 ? 7.728 8.322 0.624 1.00 68.06 86 TYR A C 1
ATOM 658 O O . TYR A 1 86 ? 8.509 9.239 0.384 1.00 68.06 86 TYR A O 1
ATOM 666 N N . GLU A 1 87 ? 6.573 8.173 -0.016 1.00 71.56 87 GLU A N 1
ATOM 667 C CA . GLU A 1 87 ? 6.023 9.165 -0.934 1.00 71.56 87 GLU A CA 1
ATOM 668 C C . GLU A 1 87 ? 4.625 9.567 -0.444 1.00 71.56 87 GLU A C 1
ATOM 670 O O . GLU A 1 87 ? 3.838 8.694 -0.062 1.00 71.56 87 GLU A O 1
ATOM 675 N N . PRO A 1 88 ? 4.273 10.867 -0.462 1.00 73.31 88 PRO A N 1
ATOM 676 C CA . PRO A 1 88 ? 2.944 11.325 -0.056 1.00 73.31 88 PRO A CA 1
ATOM 677 C C . PRO A 1 88 ? 1.811 10.642 -0.831 1.00 73.31 88 PRO A C 1
ATOM 679 O O . PRO A 1 88 ? 0.760 10.370 -0.260 1.00 73.31 88 PRO A O 1
ATOM 682 N N . ALA A 1 89 ? 2.051 10.294 -2.101 1.00 77.62 89 ALA A N 1
ATOM 683 C CA . ALA A 1 89 ? 1.109 9.566 -2.954 1.00 77.62 89 ALA A CA 1
ATOM 684 C C . ALA A 1 89 ? 0.753 8.161 -2.429 1.00 77.62 89 ALA A C 1
ATOM 686 O O . ALA A 1 89 ? -0.295 7.625 -2.772 1.00 77.62 89 ALA A O 1
ATOM 687 N N . ASN A 1 90 ? 1.595 7.587 -1.566 1.00 84.88 90 ASN A N 1
ATOM 688 C CA . ASN A 1 90 ? 1.379 6.280 -0.949 1.00 84.88 90 ASN A CA 1
ATOM 689 C C . ASN A 1 90 ? 0.711 6.389 0.430 1.00 84.88 90 ASN A C 1
ATOM 691 O O . ASN A 1 90 ? 0.582 5.392 1.137 1.00 84.88 90 ASN A O 1
ATOM 695 N N . THR A 1 91 ? 0.313 7.593 0.848 1.00 88.75 91 THR A N 1
ATOM 696 C CA . THR A 1 91 ? -0.363 7.824 2.125 1.00 88.75 91 THR A CA 1
ATOM 697 C C . THR A 1 91 ? -1.869 7.881 1.919 1.00 88.75 91 THR A C 1
ATOM 699 O O . THR A 1 91 ? -2.367 8.668 1.119 1.00 88.75 91 THR A O 1
ATOM 702 N N . ILE A 1 92 ? -2.602 7.084 2.688 1.00 90.31 92 ILE A N 1
ATOM 703 C CA . ILE A 1 92 ? -4.061 7.049 2.683 1.00 90.31 92 ILE A CA 1
ATOM 704 C C . ILE A 1 92 ? -4.633 7.352 4.058 1.00 90.31 92 ILE A C 1
ATOM 706 O O . ILE A 1 92 ? -4.016 7.068 5.085 1.00 90.31 92 ILE A O 1
ATOM 710 N N . THR A 1 93 ? -5.856 7.870 4.073 1.00 92.12 93 THR A N 1
ATOM 711 C CA . THR A 1 93 ? -6.633 8.065 5.297 1.00 92.12 93 THR A CA 1
ATOM 712 C C . THR A 1 93 ? -7.930 7.286 5.179 1.00 92.12 93 THR A C 1
ATOM 714 O O . THR A 1 93 ? -8.767 7.583 4.331 1.00 92.12 93 THR A O 1
ATOM 717 N N . VAL A 1 94 ? -8.085 6.281 6.034 1.00 90.38 94 VAL A N 1
ATOM 718 C CA . VAL A 1 94 ? -9.288 5.456 6.120 1.00 90.38 94 VAL A CA 1
ATOM 719 C C . VAL A 1 94 ? -10.187 6.023 7.213 1.00 90.38 94 VAL A C 1
ATOM 721 O O . VAL A 1 94 ? -9.735 6.264 8.334 1.00 90.38 94 VAL A O 1
ATOM 724 N N . ILE A 1 95 ? -11.460 6.239 6.894 1.00 90.06 95 ILE A N 1
ATOM 725 C CA . ILE A 1 95 ? -12.458 6.804 7.809 1.00 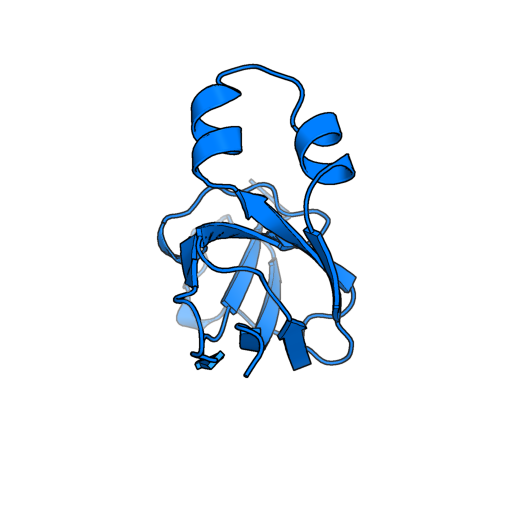90.06 95 ILE A CA 1
ATOM 726 C C . ILE A 1 95 ? -13.382 5.681 8.291 1.00 90.06 95 ILE A C 1
ATOM 728 O O . ILE A 1 95 ? -13.700 4.753 7.549 1.00 90.06 95 ILE A O 1
ATOM 732 N N . THR A 1 96 ? -13.818 5.750 9.550 1.00 89.38 96 THR A N 1
ATOM 733 C CA . THR A 1 96 ? -14.711 4.748 10.144 1.00 89.38 96 THR A CA 1
ATOM 734 C C . THR A 1 96 ? -16.001 4.608 9.339 1.00 89.38 96 THR A C 1
ATOM 736 O O . THR A 1 96 ? -16.682 5.594 9.069 1.00 89.38 96 THR A O 1
ATOM 739 N N . GLY A 1 97 ? -16.360 3.368 8.995 1.00 85.31 97 GLY A N 1
ATOM 740 C CA . GLY A 1 97 ? -17.596 3.060 8.272 1.00 85.31 97 GLY A CA 1
ATOM 741 C C . GLY A 1 97 ? -17.553 3.342 6.769 1.00 85.31 97 GLY A C 1
ATOM 742 O O . GLY A 1 97 ? -18.591 3.224 6.124 1.00 85.31 97 GLY A O 1
ATOM 743 N N . GLN A 1 98 ? -16.386 3.686 6.211 1.00 87.88 98 GLN A N 1
ATOM 744 C CA . GLN A 1 98 ? -16.196 3.903 4.777 1.00 87.88 98 GLN A CA 1
ATOM 745 C C . GLN A 1 98 ? -15.171 2.932 4.189 1.00 87.88 98 GLN A C 1
ATOM 747 O O . GLN A 1 98 ? -14.194 2.553 4.839 1.00 87.88 98 GLN A O 1
ATOM 752 N N . VAL A 1 99 ? -15.401 2.559 2.931 1.00 88.69 99 VAL A N 1
ATOM 753 C CA . VAL A 1 99 ? -14.431 1.838 2.110 1.00 88.69 99 VAL A CA 1
ATOM 754 C C . VAL A 1 99 ? -13.752 2.857 1.205 1.00 88.69 99 VAL A C 1
ATOM 756 O O . VAL A 1 99 ? -14.403 3.484 0.372 1.00 88.69 99 VAL A O 1
ATOM 759 N N . LEU A 1 100 ? -12.451 3.050 1.396 1.00 90.94 100 LEU A N 1
ATOM 760 C CA . LEU A 1 100 ? -11.649 3.926 0.559 1.00 90.94 100 LEU A CA 1
ATOM 761 C C . LEU A 1 100 ? -11.338 3.214 -0.758 1.00 90.94 100 LEU A C 1
ATOM 763 O O . LEU A 1 100 ? -10.704 2.162 -0.753 1.00 90.94 100 LEU A O 1
ATOM 767 N N . GLN A 1 101 ? -11.744 3.805 -1.878 1.00 90.75 101 GLN A N 1
ATOM 768 C CA . GLN A 1 101 ? -11.347 3.334 -3.199 1.00 90.75 101 GLN A CA 1
ATOM 769 C C . GLN A 1 101 ? -10.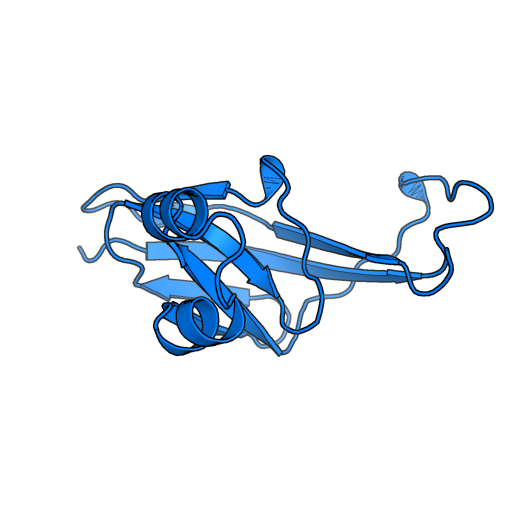097 4.092 -3.656 1.00 90.75 101 GLN A C 1
ATOM 771 O O . GLN A 1 101 ? -10.179 5.279 -3.964 1.00 90.75 101 GLN A O 1
ATOM 776 N N . GLN A 1 102 ? -8.947 3.418 -3.676 1.00 88.38 102 GLN A N 1
ATOM 777 C CA . GLN A 1 102 ? -7.663 4.024 -4.024 1.00 88.38 102 GLN A CA 1
ATOM 778 C C . GLN A 1 102 ? -6.789 3.049 -4.810 1.00 88.38 102 GLN A C 1
ATOM 780 O O . GLN A 1 102 ? -6.466 1.959 -4.339 1.00 88.38 102 GLN A O 1
ATOM 785 N N . ASP A 1 103 ? -6.341 3.497 -5.980 1.00 90.69 103 ASP A N 1
ATOM 786 C CA . ASP A 1 103 ? -5.355 2.778 -6.778 1.00 90.69 103 ASP A CA 1
ATOM 787 C C . ASP A 1 103 ? -3.939 3.202 -6.383 1.00 90.69 103 ASP A C 1
ATOM 789 O O . ASP A 1 103 ? -3.671 4.381 -6.123 1.00 90.69 103 ASP A O 1
ATOM 793 N N . PHE A 1 104 ? -3.018 2.242 -6.390 1.00 87.62 104 PHE A N 1
ATOM 794 C CA . PHE A 1 104 ? -1.613 2.459 -6.061 1.00 87.62 104 PHE A CA 1
ATOM 795 C C . PHE A 1 104 ? -0.724 2.083 -7.237 1.00 87.62 104 PHE A C 1
ATOM 797 O O . PHE A 1 104 ? -0.947 1.080 -7.919 1.00 87.62 104 PHE A O 1
ATOM 804 N N . LYS A 1 105 ? 0.319 2.880 -7.466 1.00 87.69 105 LYS A N 1
ATOM 805 C CA . LYS A 1 105 ? 1.333 2.610 -8.485 1.00 87.69 105 LYS A CA 1
ATOM 806 C C . LYS A 1 105 ? 2.704 2.727 -7.851 1.00 87.69 105 LYS A C 1
ATOM 808 O O . LYS A 1 105 ? 3.103 3.809 -7.440 1.00 87.69 105 LYS A O 1
ATOM 813 N N . PHE A 1 106 ? 3.423 1.618 -7.811 1.00 85.88 106 PHE A N 1
ATOM 814 C CA . PHE A 1 106 ? 4.775 1.563 -7.277 1.00 85.88 106 PHE A CA 1
ATOM 815 C C . PHE A 1 106 ? 5.773 1.360 -8.411 1.00 85.88 106 PHE A C 1
ATOM 817 O O . PHE A 1 106 ? 5.544 0.550 -9.312 1.00 85.88 106 PHE A O 1
ATOM 824 N N . TRP A 1 107 ? 6.888 2.087 -8.361 1.00 82.56 107 TRP A N 1
ATOM 825 C CA . TRP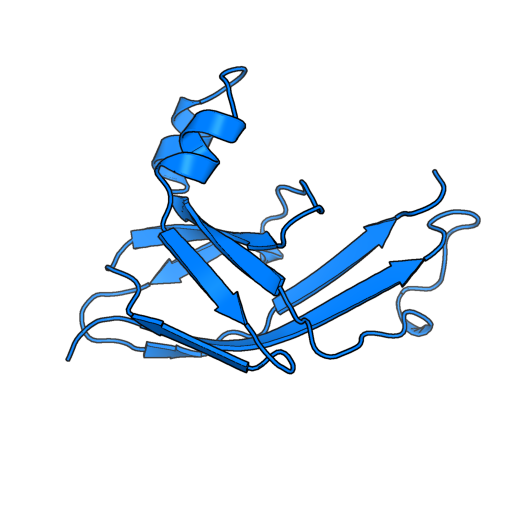 A 1 107 ? 8.000 1.911 -9.289 1.00 82.56 107 TRP A CA 1
ATOM 826 C C . TRP A 1 107 ? 9.285 1.617 -8.523 1.00 82.56 107 TRP A C 1
ATOM 828 O O . TRP A 1 107 ? 9.717 2.415 -7.688 1.00 82.56 107 TRP A O 1
ATOM 838 N N . LYS A 1 108 ? 9.912 0.478 -8.815 1.00 80.94 108 LYS A N 1
ATOM 839 C CA . LYS A 1 108 ? 11.227 0.133 -8.277 1.00 80.94 108 LYS A CA 1
ATOM 840 C C . LYS A 1 108 ? 12.321 0.494 -9.275 1.00 80.94 108 LYS A C 1
ATOM 842 O O . LYS A 1 108 ? 12.392 -0.084 -10.357 1.00 80.94 108 LYS A O 1
ATOM 847 N N . CYS A 1 109 ? 13.210 1.394 -8.869 1.00 76.25 109 CYS A N 1
ATOM 848 C CA . CYS A 1 109 ? 14.469 1.622 -9.570 1.00 76.25 109 CYS A CA 1
ATOM 849 C C . CYS A 1 109 ? 15.396 0.420 -9.360 1.00 76.25 109 CYS A C 1
ATOM 851 O O . CYS A 1 109 ? 15.720 0.090 -8.217 1.00 76.25 109 CYS A O 1
ATOM 853 N N . LEU A 1 110 ? 15.794 -0.237 -10.448 1.00 72.94 110 LEU A N 1
ATOM 854 C CA . LEU A 1 110 ? 16.776 -1.327 -10.427 1.00 72.94 110 LEU A CA 1
ATOM 855 C C . LEU A 1 110 ? 18.210 -0.807 -10.561 1.00 72.94 110 LEU A C 1
ATOM 857 O O . LEU A 1 110 ? 19.113 -1.360 -9.939 1.00 72.94 110 LEU A O 1
ATOM 861 N N . VAL A 1 111 ? 18.397 0.275 -11.317 1.00 66.00 111 VAL A N 1
ATOM 862 C CA . VAL A 1 111 ? 19.689 0.933 -11.539 1.00 66.00 111 VAL A CA 1
ATOM 863 C C . VAL A 1 111 ? 19.560 2.413 -11.184 1.00 66.00 111 VAL A C 1
ATOM 865 O O . VAL A 1 111 ? 18.598 3.072 -11.605 1.00 66.00 111 VAL A O 1
ATOM 868 N N . TYR A 1 112 ? 20.506 2.882 -10.367 1.00 60.81 112 TYR A N 1
ATOM 869 C CA . TYR A 1 112 ? 20.661 4.260 -9.899 1.00 60.81 112 TYR A CA 1
ATOM 870 C C . TYR A 1 112 ? 21.850 4.930 -10.564 1.00 60.81 112 TYR A C 1
ATOM 872 O O . TYR A 1 112 ? 22.789 4.214 -10.975 1.00 60.81 112 TYR A O 1
#

Organism: NCBI:txid1770526

pLDDT: mean 81.96, std 10.02, range [56.47, 92.5]

Foldseek 3Di:
DFWKEWEFEWEFEDAPPPPDDPVPTDTWGDFAKKWWFAPVVVVVQVVHDVVVSRVVTDIDTDDRRTDIGRDHFHKTFIDGPPDDDDDPLRIDGIDGPYYHYDYHYYYHHPHD

Sequence (112 aa):
MAPGVVGLVRYGQGDCMPLINEQGRVYSPYTGELYFIRKAALDQLGTGNFEQLRATSLHYSLQEGHLAAEVPAGTYVVMPTGVYRYEPANTITVITGQVLQQDFKFWKCLVY

Secondary structure (DSSP, 8-state):
---EEEEEEEEEEE--SS---GGG---EE--EEEEEEEHHHHHHHTTS-HHHHHHHSEEEEEBTTEEEEE--SEEEEEEETT-----GGGEEEE-TT-EEE--EEEEEES--